Protein AF-A0A9E2L3A0-F1 (afdb_monomer_lite)

Sequence (114 aa):
MAVPKEYRFSAKELSDLSKLPELGVTSLRVDDDAITGSKNSFLFFLKQAVEKAPEVFYTFYVDYGVFDKEICAFLTELSVSLQIVLTEKSLADSKNFQRKIELLNRNGVVFGFD

Secondary structure (DSSP, 8-state):
-PPP------TTGGG-TTHHHHTT--EEEE--HHHHSSHHHHHHHHHHHHHH-TTSEEEEEE-GGG--HHHHHHHHHS-EEEEE---HHHHHTHHHHHHHHHHHHHTT--EEE-

Radius of gyration: 14.41 Å; chains: 1; bounding box: 40×33×29 Å

Structure (mmCIF, N/CA/C/O backbone):
data_AF-A0A9E2L3A0-F1
#
_entry.id   AF-A0A9E2L3A0-F1
#
loop_
_atom_site.group_PDB
_atom_site.id
_atom_site.type_symbol
_atom_site.label_atom_id
_atom_site.label_alt_id
_atom_site.label_comp_id
_atom_site.label_asym_id
_atom_site.label_entity_id
_atom_site.label_seq_id
_atom_site.pdbx_PDB_ins_code
_atom_site.Cartn_x
_atom_site.Cartn_y
_atom_site.Cartn_z
_atom_site.occupancy
_atom_site.B_iso_or_equiv
_atom_site.auth_seq_id
_atom_site.auth_comp_id
_atom_site.auth_asym_id
_atom_site.auth_atom_id
_atom_site.pdbx_PDB_model_num
ATOM 1 N N . MET A 1 1 ? -20.092 -23.237 9.226 1.00 41.00 1 MET A N 1
ATOM 2 C CA . MET A 1 1 ? -19.036 -22.355 8.686 1.00 41.00 1 MET A CA 1
ATOM 3 C C . MET A 1 1 ? -19.733 -21.238 7.933 1.00 41.00 1 MET A C 1
ATOM 5 O O . MET A 1 1 ? -20.454 -21.540 6.992 1.00 41.00 1 MET A O 1
ATOM 9 N N . ALA A 1 2 ? -19.644 -19.994 8.407 1.00 46.84 2 ALA A N 1
ATOM 10 C CA . ALA A 1 2 ? -20.192 -18.858 7.670 1.00 46.84 2 ALA A CA 1
ATOM 11 C C . ALA A 1 2 ? -19.300 -18.605 6.450 1.00 46.84 2 ALA A C 1
ATOM 13 O O . ALA A 1 2 ? -18.080 -18.538 6.592 1.00 46.84 2 ALA A O 1
ATOM 14 N N . VAL A 1 3 ? -19.895 -18.524 5.262 1.00 51.03 3 VAL A N 1
ATOM 15 C CA . VAL A 1 3 ? -19.175 -18.125 4.048 1.00 51.03 3 VAL A CA 1
ATOM 16 C C . VAL A 1 3 ? -18.771 -16.657 4.232 1.00 51.03 3 VAL A C 1
ATOM 18 O O . VAL A 1 3 ? -19.652 -15.850 4.551 1.00 51.03 3 VAL A O 1
ATOM 21 N N . PRO A 1 4 ? -17.481 -16.294 4.096 1.00 58.22 4 PRO A N 1
ATOM 22 C CA . PRO A 1 4 ? -17.078 -14.899 4.165 1.00 58.22 4 PRO A CA 1
ATOM 23 C C . PRO A 1 4 ? -17.821 -14.124 3.079 1.00 58.22 4 PRO A C 1
ATOM 25 O O . PRO A 1 4 ? -17.841 -14.530 1.917 1.00 58.22 4 PRO A O 1
ATOM 28 N N . LYS A 1 5 ? -18.494 -13.041 3.471 1.00 65.94 5 LYS A N 1
ATOM 29 C CA . LYS A 1 5 ? -19.173 -12.168 2.515 1.00 65.94 5 LYS A CA 1
ATOM 30 C C . LYS A 1 5 ? -18.106 -11.430 1.713 1.00 65.94 5 LYS A C 1
ATOM 32 O O . LYS A 1 5 ? -17.379 -10.611 2.267 1.00 65.94 5 LYS A O 1
ATOM 37 N N . GLU A 1 6 ? -18.012 -11.742 0.427 1.00 66.50 6 GLU A N 1
ATOM 38 C CA . GLU A 1 6 ? -17.193 -10.991 -0.519 1.00 66.50 6 GLU A CA 1
ATOM 39 C C . GLU A 1 6 ? -17.985 -9.760 -0.964 1.00 66.50 6 GLU A C 1
ATOM 41 O O . GLU A 1 6 ? -19.092 -9.876 -1.495 1.00 66.50 6 GLU A O 1
ATOM 46 N N . TYR A 1 7 ? -17.425 -8.579 -0.723 1.00 65.44 7 TYR A N 1
ATOM 47 C CA . TYR A 1 7 ? -17.961 -7.319 -1.216 1.00 65.44 7 TYR A CA 1
ATOM 48 C C . TYR A 1 7 ? -17.041 -6.805 -2.316 1.00 65.44 7 TYR A C 1
ATOM 50 O O . TYR A 1 7 ? -15.819 -6.836 -2.175 1.00 65.44 7 TYR A O 1
ATOM 58 N N . ARG A 1 8 ? -17.630 -6.328 -3.412 1.00 70.25 8 ARG A N 1
ATOM 59 C CA . ARG A 1 8 ? -16.903 -5.649 -4.484 1.00 70.25 8 ARG A CA 1
ATOM 60 C C . ARG A 1 8 ? -17.336 -4.201 -4.488 1.00 70.25 8 ARG A C 1
ATOM 62 O O . ARG A 1 8 ? -18.524 -3.924 -4.615 1.00 70.25 8 ARG A O 1
ATOM 69 N N . PHE A 1 9 ? -16.366 -3.316 -4.336 1.00 72.69 9 PHE A N 1
ATOM 70 C CA . PHE A 1 9 ? -16.575 -1.880 -4.346 1.00 72.69 9 PHE A CA 1
ATOM 71 C C . PHE A 1 9 ? -15.885 -1.306 -5.576 1.00 72.69 9 PHE A C 1
ATOM 73 O O . PHE A 1 9 ? -14.757 -1.676 -5.892 1.00 72.69 9 PHE A O 1
ATOM 80 N N . SER A 1 10 ? -16.551 -0.389 -6.261 1.00 71.06 10 SER A N 1
ATOM 81 C CA . SER A 1 10 ? -15.897 0.492 -7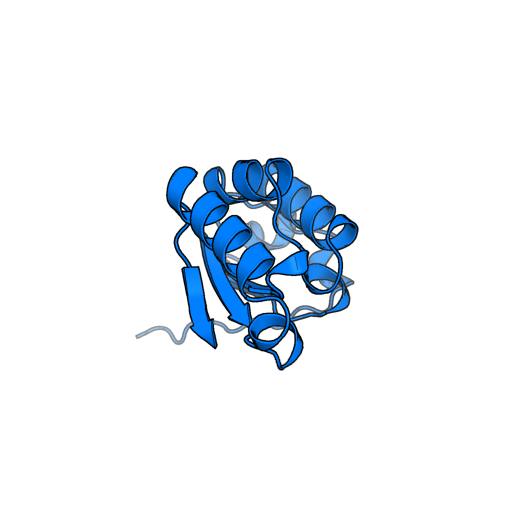.224 1.00 71.06 10 SER A CA 1
ATOM 82 C C . SER A 1 10 ? -15.072 1.564 -6.500 1.00 71.06 10 SER A C 1
ATOM 84 O O . SER A 1 10 ? -15.368 1.912 -5.354 1.00 71.06 10 SER A O 1
ATOM 86 N N . ALA A 1 11 ? -14.101 2.188 -7.178 1.00 66.44 11 ALA A N 1
ATOM 87 C CA . ALA A 1 11 ? -13.379 3.347 -6.634 1.00 66.44 11 ALA A CA 1
ATOM 88 C C . ALA A 1 11 ? -14.305 4.474 -6.124 1.00 66.44 11 ALA A C 1
ATOM 90 O O . ALA A 1 11 ? -13.968 5.176 -5.172 1.00 66.44 11 ALA A O 1
ATOM 91 N N . LYS A 1 12 ? -15.498 4.636 -6.721 1.00 69.00 12 LYS A N 1
ATOM 92 C CA . LYS A 1 12 ? -16.525 5.583 -6.252 1.00 69.00 12 LYS A CA 1
ATOM 93 C C . LYS A 1 12 ? -17.168 5.170 -4.933 1.00 69.00 12 LYS A C 1
ATOM 95 O O . LYS A 1 12 ? -17.557 6.037 -4.169 1.00 69.00 12 LYS A O 1
ATOM 100 N N . GLU A 1 13 ? -17.315 3.880 -4.670 1.00 65.94 13 GLU A N 1
ATOM 101 C CA . GLU A 1 13 ? -17.883 3.386 -3.412 1.00 65.94 13 GLU A CA 1
ATOM 102 C C . GLU A 1 13 ? -16.845 3.398 -2.287 1.00 65.94 13 GLU A C 1
ATOM 104 O O . GLU A 1 13 ? -17.195 3.632 -1.133 1.00 65.94 13 GLU A O 1
ATOM 109 N N . LEU A 1 14 ? -15.561 3.272 -2.635 1.00 68.12 14 LEU A N 1
ATOM 110 C CA . LEU A 1 14 ? -14.429 3.457 -1.724 1.00 68.12 14 LEU A CA 1
ATOM 111 C C . LEU A 1 14 ? -14.113 4.929 -1.406 1.00 68.12 14 LEU A C 1
ATOM 113 O O . LEU A 1 14 ? -13.174 5.200 -0.660 1.00 68.12 14 LEU A O 1
ATOM 117 N N . SER A 1 15 ? -14.897 5.895 -1.907 1.00 67.12 15 SER A N 1
ATOM 118 C CA . SER A 1 15 ? -14.747 7.303 -1.509 1.00 67.12 15 SER A CA 1
ATOM 119 C C . SER A 1 15 ? -15.079 7.542 -0.032 1.00 67.12 15 SER A C 1
ATOM 121 O O . SER A 1 15 ? -14.674 8.555 0.535 1.00 67.12 15 SER A O 1
ATOM 123 N N . ASP A 1 16 ? -15.829 6.626 0.588 1.00 79.31 16 ASP A N 1
ATOM 124 C CA . ASP A 1 16 ? -16.180 6.682 2.002 1.00 79.31 16 ASP A CA 1
ATOM 125 C C . ASP A 1 16 ? -15.887 5.355 2.714 1.00 79.31 16 ASP A C 1
ATOM 127 O O . ASP A 1 16 ? -16.746 4.485 2.857 1.00 79.31 16 ASP A O 1
ATOM 131 N N . LEU A 1 17 ? -14.641 5.213 3.172 1.00 84.62 17 LEU A N 1
ATOM 132 C CA . LEU A 1 17 ? -14.149 4.008 3.847 1.00 84.62 17 LEU A CA 1
ATOM 133 C C . LEU A 1 17 ? -14.790 3.760 5.223 1.00 84.62 17 LEU A C 1
ATOM 135 O O . LEU A 1 17 ? -14.700 2.645 5.728 1.00 84.62 17 LEU A O 1
ATOM 139 N N . SER A 1 18 ? -15.487 4.748 5.799 1.00 83.31 18 SER A N 1
ATOM 140 C CA . SER A 1 18 ? -16.158 4.617 7.105 1.00 83.31 18 SER A CA 1
ATOM 141 C C . SER A 1 18 ? -17.261 3.553 7.114 1.00 83.31 18 SER A C 1
ATOM 143 O O . SER A 1 18 ? -17.589 2.991 8.155 1.00 83.31 18 SER A O 1
ATOM 145 N N . LYS A 1 19 ? -17.783 3.205 5.934 1.00 84.69 19 LYS A N 1
ATOM 146 C CA . LYS A 1 19 ? -18.791 2.155 5.768 1.00 84.69 19 LYS A CA 1
ATOM 147 C C . LYS A 1 19 ? -18.224 0.745 5.888 1.00 84.69 19 LYS A C 1
ATOM 149 O 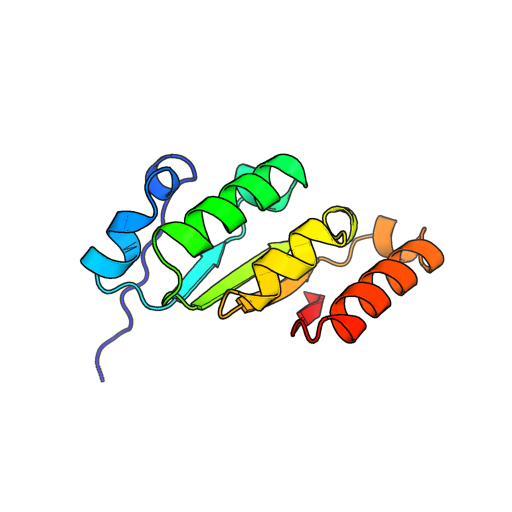O . LYS A 1 19 ? -18.992 -0.189 6.103 1.00 84.69 19 LYS A O 1
ATOM 154 N N . LEU A 1 20 ? -16.911 0.551 5.724 1.00 86.19 20 LEU A N 1
ATOM 155 C CA . LEU A 1 20 ? -16.311 -0.786 5.781 1.00 86.19 20 LEU A CA 1
ATOM 156 C C . LEU A 1 20 ? -16.500 -1.413 7.177 1.00 86.19 20 LEU A C 1
ATOM 158 O O . LEU A 1 20 ? -17.079 -2.503 7.241 1.00 86.19 20 LEU A O 1
ATOM 162 N N . PRO A 1 21 ? -16.152 -0.725 8.285 1.00 82.94 21 PRO A N 1
ATOM 163 C CA . PRO A 1 21 ? -16.474 -1.202 9.628 1.00 82.94 21 PRO A CA 1
ATOM 164 C C . PRO A 1 21 ? -17.972 -1.399 9.880 1.00 82.94 21 PRO A C 1
ATOM 166 O O . PRO A 1 21 ? -18.368 -2.420 10.441 1.00 82.94 21 PRO A O 1
ATOM 169 N N . GLU A 1 22 ? -18.823 -0.467 9.430 1.00 84.94 22 GLU A N 1
ATOM 170 C CA . GLU A 1 22 ? -20.284 -0.547 9.619 1.00 84.94 22 GLU A CA 1
ATOM 171 C C . GLU A 1 22 ? -20.893 -1.798 8.970 1.00 84.94 22 GLU A C 1
ATOM 173 O O . GLU A 1 22 ? -21.817 -2.410 9.507 1.00 84.94 22 GLU A O 1
ATOM 178 N N . LEU A 1 23 ? -20.351 -2.208 7.821 1.00 84.19 23 LEU A N 1
ATOM 179 C CA . LEU A 1 23 ? -20.754 -3.413 7.097 1.00 84.19 23 LEU A CA 1
ATOM 180 C C . LEU A 1 23 ? -20.119 -4.699 7.658 1.00 84.19 23 LEU A C 1
ATOM 182 O O . LEU A 1 23 ? -20.396 -5.794 7.152 1.00 84.19 23 LEU A O 1
ATOM 186 N N . GLY A 1 24 ? -19.275 -4.579 8.689 1.00 84.88 24 GLY A N 1
ATOM 187 C CA . GLY A 1 24 ? -18.512 -5.677 9.275 1.00 84.88 24 GLY A CA 1
ATOM 188 C C . GLY A 1 24 ? -17.437 -6.226 8.336 1.00 84.88 24 GLY A C 1
ATOM 189 O O . GLY A 1 24 ? -17.099 -7.408 8.420 1.00 84.88 24 GLY A O 1
ATOM 190 N N . VAL A 1 25 ? -16.938 -5.409 7.404 1.00 87.69 25 VAL A N 1
ATOM 191 C CA . VAL A 1 25 ? -15.839 -5.788 6.513 1.00 87.69 25 VAL A CA 1
ATOM 192 C C . VAL A 1 25 ?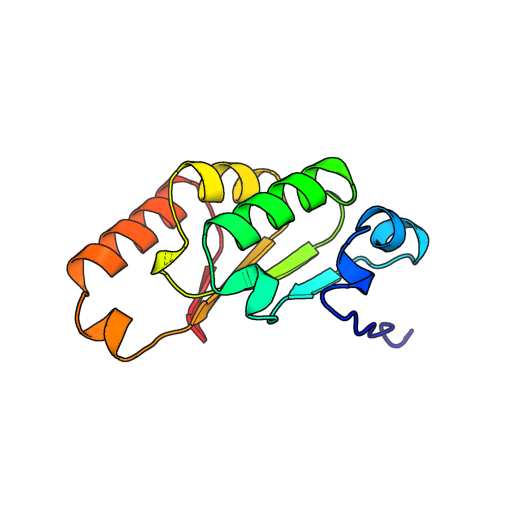 -14.552 -5.795 7.325 1.00 87.69 25 VAL A C 1
ATOM 194 O O . VAL A 1 25 ? -14.128 -4.767 7.836 1.00 87.69 25 VAL A O 1
ATOM 197 N N . THR A 1 26 ? -13.917 -6.958 7.430 1.00 88.06 26 THR A N 1
ATOM 198 C CA . THR A 1 26 ? -12.657 -7.126 8.171 1.00 88.06 26 THR A CA 1
ATOM 199 C C . THR A 1 26 ? -11.440 -7.228 7.260 1.00 88.06 26 THR A C 1
ATOM 201 O O . THR A 1 26 ? -10.312 -7.107 7.730 1.00 88.06 26 THR A O 1
ATOM 204 N N . SER A 1 27 ? -11.642 -7.458 5.960 1.00 89.62 27 SER A N 1
ATOM 205 C CA . SER A 1 27 ? -10.570 -7.498 4.972 1.00 89.62 27 SER A CA 1
ATOM 206 C C . SER A 1 27 ? -11.013 -6.900 3.643 1.00 89.62 27 SER A C 1
ATOM 208 O O . SER A 1 27 ? -12.133 -7.144 3.193 1.00 89.62 27 SER A O 1
ATOM 210 N N . LEU A 1 28 ? -10.117 -6.137 3.019 1.00 90.12 28 LEU A N 1
ATOM 211 C CA . LEU A 1 28 ? -10.326 -5.511 1.722 1.00 90.12 28 LEU A CA 1
ATOM 212 C C . LEU A 1 28 ? -9.144 -5.805 0.796 1.00 90.12 28 LEU A C 1
ATOM 214 O O . LEU A 1 28 ? -8.000 -5.477 1.107 1.00 90.12 28 LEU A O 1
ATOM 218 N N . ARG A 1 29 ? -9.431 -6.379 -0.372 1.00 90.50 29 ARG A N 1
ATOM 219 C CA . ARG A 1 29 ? -8.480 -6.470 -1.481 1.00 90.50 29 ARG A CA 1
ATOM 220 C C . ARG A 1 29 ? -8.641 -5.245 -2.376 1.00 90.50 29 ARG A C 1
ATOM 222 O O . ARG A 1 29 ? -9.760 -4.918 -2.756 1.00 90.50 29 ARG A O 1
ATOM 229 N N . VAL A 1 30 ? -7.530 -4.600 -2.713 1.00 89.06 30 VAL A N 1
ATOM 230 C CA . VAL A 1 30 ? -7.493 -3.407 -3.560 1.00 89.06 30 VAL A CA 1
ATOM 231 C C . VAL A 1 30 ? -6.523 -3.647 -4.713 1.00 89.06 30 VAL A C 1
ATOM 233 O O . VAL A 1 30 ? -5.307 -3.702 -4.522 1.00 89.06 30 VAL A O 1
ATOM 236 N N . ASP A 1 31 ? -7.086 -3.803 -5.904 1.00 85.75 31 ASP A N 1
ATOM 237 C CA . ASP A 1 31 ? -6.394 -4.007 -7.180 1.00 85.75 31 ASP A CA 1
ATOM 238 C C . ASP A 1 31 ? -6.806 -2.977 -8.249 1.00 85.75 31 ASP A C 1
ATOM 240 O O . ASP A 1 31 ? -6.421 -3.091 -9.410 1.00 85.75 31 ASP A O 1
ATOM 244 N N . ASP A 1 32 ? -7.570 -1.954 -7.858 1.00 85.38 32 ASP A N 1
ATOM 245 C CA . ASP A 1 32 ? -7.997 -0.879 -8.749 1.00 85.38 32 ASP A CA 1
ATOM 246 C C . ASP A 1 32 ? -6.839 0.093 -9.021 1.00 85.38 32 ASP A C 1
ATOM 248 O O . ASP A 1 32 ? -6.362 0.796 -8.123 1.00 85.38 32 ASP A O 1
ATOM 252 N N . ASP A 1 33 ? -6.428 0.171 -10.286 1.00 85.50 33 ASP A N 1
ATOM 253 C CA . ASP A 1 33 ? -5.326 1.011 -10.760 1.00 85.50 33 ASP A CA 1
ATOM 254 C C . ASP A 1 33 ? -5.577 2.514 -10.521 1.00 85.50 33 ASP A C 1
ATOM 256 O O . ASP A 1 33 ? -4.638 3.296 -10.360 1.00 85.50 33 ASP A O 1
ATOM 260 N N . ALA A 1 34 ? -6.841 2.942 -10.390 1.00 86.75 34 ALA A N 1
ATOM 261 C CA . ALA A 1 34 ? -7.166 4.315 -10.000 1.00 86.75 34 ALA A CA 1
ATOM 262 C C . ALA A 1 34 ? -6.671 4.656 -8.581 1.00 86.75 34 ALA A C 1
ATOM 264 O O . ALA A 1 34 ? -6.413 5.828 -8.276 1.00 86.75 34 ALA A O 1
ATOM 265 N N . ILE A 1 35 ? -6.530 3.639 -7.725 1.00 87.69 35 ILE A N 1
ATOM 266 C CA . ILE A 1 35 ? -6.040 3.742 -6.350 1.00 87.69 35 ILE A CA 1
ATOM 267 C C . ILE A 1 35 ? -4.548 3.406 -6.294 1.00 87.69 35 ILE A C 1
ATOM 269 O O . ILE A 1 35 ? -3.778 4.184 -5.732 1.00 87.69 35 ILE A O 1
ATOM 273 N N . THR A 1 36 ? -4.128 2.279 -6.871 1.00 89.88 36 THR A N 1
ATOM 274 C CA . THR A 1 36 ? -2.775 1.723 -6.696 1.00 89.88 36 THR A CA 1
ATOM 275 C C . THR A 1 36 ? -1.781 2.117 -7.789 1.00 89.88 36 THR A C 1
ATOM 277 O O . THR A 1 36 ? -0.575 2.029 -7.561 1.00 89.88 36 THR A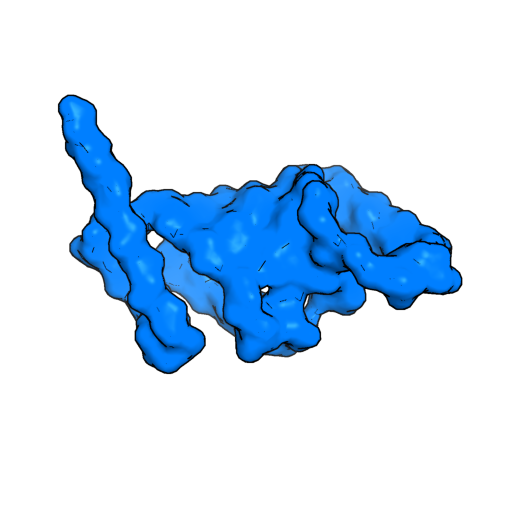 O 1
ATOM 280 N N . GLY A 1 37 ? -2.247 2.610 -8.939 1.00 85.69 37 GLY A N 1
ATOM 281 C CA . GLY A 1 37 ? -1.406 2.928 -10.100 1.00 85.69 37 GLY A CA 1
ATOM 282 C C . GLY A 1 37 ? -0.632 4.245 -9.988 1.00 85.69 37 GLY A C 1
ATOM 283 O O . GLY A 1 37 ? 0.321 4.485 -10.732 1.00 85.69 37 GLY A O 1
ATOM 284 N N . SER A 1 38 ? -0.994 5.121 -9.041 1.00 90.50 38 SER A N 1
ATOM 285 C CA . SER A 1 38 ? -0.284 6.381 -8.805 1.00 90.50 38 SER A CA 1
ATOM 286 C C . SER A 1 38 ? 0.049 6.582 -7.333 1.00 90.50 38 SER A C 1
ATOM 288 O O . SER A 1 38 ? -0.774 6.348 -6.449 1.00 90.50 38 SER A O 1
ATOM 290 N N . LYS A 1 39 ? 1.248 7.112 -7.061 1.00 91.94 39 LYS A N 1
ATOM 291 C CA . LYS A 1 39 ? 1.684 7.439 -5.697 1.00 91.94 39 LYS A CA 1
ATOM 292 C C . LYS A 1 39 ? 0.691 8.366 -4.983 1.00 91.94 39 LYS A C 1
ATOM 294 O O . LYS A 1 39 ? 0.404 8.160 -3.810 1.00 91.94 39 LYS A O 1
ATOM 299 N N . ASN A 1 40 ? 0.190 9.396 -5.667 1.00 92.75 40 ASN A N 1
ATOM 300 C CA . ASN A 1 40 ? -0.681 10.396 -5.043 1.00 92.75 40 ASN A CA 1
ATOM 301 C C . ASN A 1 40 ? -2.053 9.809 -4.696 1.00 92.75 40 ASN A C 1
ATOM 303 O O . ASN A 1 40 ? -2.551 10.055 -3.599 1.00 92.75 40 ASN A O 1
ATOM 307 N N . SER A 1 41 ? -2.633 9.016 -5.604 1.00 91.31 41 SER A N 1
ATOM 308 C CA . SER A 1 41 ? -3.890 8.302 -5.355 1.00 91.31 41 SER A CA 1
ATOM 309 C C . SER A 1 41 ? -3.739 7.335 -4.189 1.00 91.31 41 SER A C 1
ATOM 311 O O . SER A 1 41 ? -4.554 7.342 -3.268 1.00 91.31 41 SER A O 1
ATOM 313 N N . PHE A 1 42 ? -2.653 6.560 -4.194 1.00 93.94 42 PHE A N 1
ATOM 314 C CA . PHE A 1 42 ? -2.410 5.559 -3.172 1.00 93.94 42 PHE A CA 1
ATOM 315 C C . PHE A 1 42 ? -2.196 6.204 -1.802 1.00 93.94 42 PHE A C 1
ATOM 317 O O . PHE A 1 42 ? -2.810 5.799 -0.820 1.00 93.94 42 PHE A O 1
ATOM 324 N N . LEU A 1 43 ? -1.411 7.282 -1.740 1.00 94.19 43 LEU A N 1
ATOM 325 C CA . LEU A 1 43 ? -1.207 8.057 -0.519 1.00 94.19 43 LEU A CA 1
ATOM 326 C C . LEU A 1 43 ? -2.517 8.631 0.031 1.00 94.19 43 LEU A C 1
ATOM 328 O O . LEU A 1 43 ? -2.753 8.580 1.236 1.00 94.19 43 LEU A O 1
ATOM 332 N N . PHE A 1 44 ? -3.360 9.196 -0.839 1.00 92.62 44 PHE A N 1
ATOM 333 C CA . PHE A 1 44 ? -4.664 9.720 -0.438 1.00 92.62 44 PHE A CA 1
ATOM 334 C C . PHE A 1 44 ? -5.545 8.614 0.152 1.00 92.62 44 PHE A C 1
ATOM 336 O O . PHE A 1 44 ? -6.134 8.803 1.216 1.00 92.62 44 PHE A O 1
ATOM 343 N N . PHE A 1 45 ? -5.576 7.447 -0.494 1.00 93.19 45 PHE A N 1
ATOM 344 C CA . PHE A 1 45 ? -6.309 6.288 0.001 1.00 93.19 45 PHE A CA 1
ATOM 345 C C . PHE A 1 45 ? -5.792 5.820 1.364 1.00 93.19 45 PHE A C 1
ATOM 347 O O . PHE A 1 45 ? -6.585 5.650 2.284 1.00 93.19 45 PHE A O 1
ATOM 354 N N . LEU A 1 46 ? -4.474 5.669 1.528 1.00 94.31 46 LEU A N 1
ATOM 355 C CA . LEU A 1 46 ? -3.869 5.235 2.790 1.00 94.31 46 LEU A CA 1
ATOM 356 C C . LEU A 1 46 ? -4.203 6.186 3.946 1.00 94.31 46 LEU A C 1
ATOM 358 O O . LEU A 1 46 ? -4.563 5.726 5.026 1.00 94.31 46 LEU A O 1
ATOM 362 N N . LYS A 1 47 ? -4.167 7.505 3.711 1.00 94.00 47 LYS A N 1
ATOM 363 C CA . LYS A 1 47 ? -4.572 8.509 4.711 1.00 94.00 47 LYS A CA 1
ATOM 364 C C . LYS A 1 47 ? -6.022 8.314 5.149 1.00 94.00 47 LYS A C 1
ATOM 366 O O . LYS A 1 47 ? -6.315 8.346 6.338 1.00 94.00 47 LYS A O 1
ATOM 371 N N . GLN A 1 48 ? -6.921 8.084 4.194 1.00 92.69 48 GLN A N 1
ATOM 372 C CA . GLN A 1 48 ? -8.327 7.821 4.495 1.00 92.69 48 GLN A CA 1
ATOM 373 C C . GLN A 1 48 ? -8.529 6.480 5.211 1.00 92.69 48 GLN A C 1
ATOM 375 O O . GLN A 1 48 ? -9.368 6.400 6.102 1.00 92.69 48 GLN A O 1
ATOM 380 N N . ALA A 1 49 ? -7.767 5.445 4.854 1.00 93.19 49 ALA A N 1
ATOM 381 C CA . ALA A 1 49 ? -7.851 4.132 5.485 1.00 93.19 49 ALA A CA 1
ATOM 382 C C . ALA A 1 49 ? -7.424 4.188 6.957 1.00 93.19 49 ALA A C 1
ATOM 384 O O . ALA A 1 49 ? -8.147 3.683 7.810 1.00 93.19 49 ALA A O 1
ATOM 385 N N . VAL A 1 50 ? -6.315 4.869 7.264 1.00 93.88 50 VAL A N 1
ATOM 386 C CA . VAL A 1 50 ? -5.855 5.092 8.647 1.00 93.88 50 VAL A CA 1
ATOM 387 C C . VAL A 1 50 ? -6.891 5.855 9.468 1.00 93.88 50 VAL A C 1
ATOM 389 O O . VAL A 1 50 ? -7.150 5.507 10.614 1.00 93.88 50 VAL A O 1
ATOM 392 N N . GLU A 1 51 ? -7.499 6.887 8.886 1.00 93.06 51 GLU A N 1
ATOM 393 C CA . GLU A 1 51 ? -8.448 7.743 9.597 1.00 93.06 51 GLU A CA 1
ATOM 394 C C . GLU A 1 51 ? -9.802 7.060 9.842 1.00 93.06 51 GLU A C 1
ATOM 396 O O . GLU A 1 51 ? -10.398 7.232 10.904 1.00 93.06 51 GLU A O 1
ATOM 401 N N . LYS A 1 52 ? -10.313 6.319 8.853 1.00 92.06 52 LYS A N 1
ATOM 402 C CA . LYS A 1 52 ? -11.724 5.895 8.821 1.00 92.06 52 LYS A CA 1
ATOM 403 C C . LYS A 1 52 ? -11.953 4.405 9.023 1.00 92.06 52 LYS A C 1
ATOM 405 O O . LYS A 1 52 ? -13.067 4.029 9.370 1.00 92.06 52 LYS A O 1
ATOM 410 N N . ALA A 1 53 ? -10.958 3.573 8.734 1.00 92.56 53 ALA A N 1
ATOM 411 C CA . ALA A 1 53 ? -11.080 2.121 8.806 1.00 92.56 53 ALA A CA 1
ATOM 412 C C . ALA A 1 53 ? -9.725 1.440 9.117 1.00 92.56 53 ALA A C 1
ATOM 414 O O . ALA A 1 53 ? -9.289 0.574 8.342 1.00 92.56 53 ALA A O 1
ATOM 415 N N . PRO A 1 54 ? -9.025 1.836 10.202 1.00 92.88 54 PRO A N 1
ATOM 416 C CA . PRO A 1 54 ? -7.718 1.282 10.569 1.00 92.88 54 PRO A CA 1
ATOM 417 C C . PRO A 1 54 ? -7.761 -0.199 10.982 1.00 92.88 54 PRO A C 1
ATOM 419 O O . PRO A 1 54 ? -6.747 -0.892 10.920 1.00 92.88 54 PRO A O 1
ATOM 422 N N . GLU A 1 55 ? -8.920 -0.700 11.404 1.00 90.88 55 GLU A N 1
ATOM 423 C CA . GLU A 1 55 ? -9.140 -2.082 11.834 1.00 90.88 55 GLU A CA 1
ATOM 424 C C . GLU A 1 55 ? -9.263 -3.085 10.677 1.00 90.88 55 GLU A C 1
ATOM 426 O O . GLU A 1 55 ? -9.251 -4.297 10.902 1.00 90.88 55 GLU A O 1
ATOM 431 N N . VAL A 1 56 ? -9.400 -2.600 9.441 1.00 91.88 56 VAL A N 1
ATOM 432 C CA . VAL A 1 56 ? -9.542 -3.445 8.253 1.00 91.88 56 VAL A CA 1
ATOM 433 C C . VAL A 1 56 ? -8.174 -3.967 7.819 1.00 91.88 56 VAL A C 1
ATOM 435 O O . VAL A 1 56 ? -7.196 -3.225 7.746 1.00 91.88 56 VAL A O 1
ATOM 438 N N . PHE A 1 57 ? -8.107 -5.254 7.478 1.00 91.75 57 PHE A N 1
ATOM 439 C CA . PHE A 1 57 ? -6.919 -5.842 6.871 1.00 91.75 57 PHE A CA 1
ATOM 440 C C . PHE A 1 57 ? -6.891 -5.599 5.358 1.00 91.75 57 PHE A C 1
ATOM 442 O O . PHE A 1 57 ? -7.703 -6.164 4.616 1.00 91.75 57 PHE A O 1
ATOM 449 N N . TYR A 1 58 ? -5.939 -4.803 4.880 1.00 93.06 58 TYR A N 1
ATOM 450 C CA . TYR A 1 58 ? -5.848 -4.447 3.464 1.00 93.06 58 TYR A CA 1
ATOM 451 C C . TYR A 1 58 ? -4.840 -5.318 2.717 1.00 93.06 58 TYR A C 1
ATOM 453 O O . TYR A 1 58 ? -3.703 -5.483 3.147 1.00 93.06 58 TYR A O 1
ATOM 461 N N . THR A 1 59 ? -5.231 -5.832 1.554 1.00 92.94 59 THR A N 1
ATOM 462 C CA . THR A 1 59 ? -4.312 -6.456 0.594 1.00 92.94 59 THR A CA 1
ATOM 463 C C . THR A 1 59 ? -4.211 -5.581 -0.647 1.00 92.94 59 THR A C 1
ATOM 465 O O . THR A 1 59 ? -5.190 -5.466 -1.384 1.00 92.94 59 THR A O 1
ATOM 468 N N . PHE A 1 60 ? -3.053 -4.964 -0.881 1.00 93.81 60 PHE A N 1
ATOM 469 C CA . PHE A 1 60 ? -2.839 -4.057 -2.015 1.00 93.81 60 PHE A CA 1
ATOM 470 C C . PHE A 1 60 ? -2.006 -4.713 -3.110 1.00 93.81 60 PHE A C 1
ATOM 472 O O . PHE A 1 60 ? -0.966 -5.296 -2.814 1.00 93.81 60 PHE A O 1
ATOM 479 N N . TYR A 1 61 ? -2.419 -4.533 -4.362 1.00 92.38 61 TYR A N 1
ATOM 480 C CA . TYR A 1 61 ? -1.656 -4.918 -5.549 1.00 92.38 61 TYR A CA 1
ATOM 481 C C . TYR A 1 61 ? -1.086 -3.654 -6.194 1.00 92.38 61 TYR A C 1
ATOM 483 O O . TYR A 1 61 ? -1.838 -2.811 -6.683 1.00 92.38 61 TYR A O 1
ATOM 491 N N . VAL A 1 62 ? 0.234 -3.477 -6.124 1.00 91.88 62 VAL A N 1
ATOM 492 C CA . VAL A 1 62 ? 0.908 -2.199 -6.420 1.00 91.88 62 VAL A CA 1
ATOM 493 C C . VAL A 1 62 ? 2.216 -2.406 -7.187 1.00 91.88 62 VAL A C 1
ATOM 495 O O . VAL A 1 62 ? 2.927 -3.387 -6.978 1.00 91.88 62 VAL A O 1
ATOM 498 N N . ASP A 1 63 ? 2.581 -1.443 -8.036 1.00 90.06 63 ASP A N 1
ATOM 499 C CA . ASP A 1 63 ? 3.917 -1.376 -8.645 1.00 90.06 63 ASP A CA 1
ATOM 500 C C . ASP A 1 63 ? 4.953 -0.818 -7.654 1.00 90.06 63 ASP A C 1
ATOM 502 O O . ASP A 1 63 ? 4.667 0.078 -6.860 1.00 90.06 63 ASP A O 1
ATOM 506 N N . TYR A 1 64 ? 6.205 -1.278 -7.738 1.00 89.06 64 TYR A N 1
ATOM 507 C CA . TYR A 1 64 ? 7.280 -0.828 -6.841 1.00 89.06 64 TYR A CA 1
ATOM 508 C C . TYR A 1 64 ? 7.564 0.686 -6.904 1.00 89.06 64 TYR A C 1
ATOM 510 O O . TYR A 1 64 ? 8.141 1.261 -5.972 1.00 89.06 64 TYR A O 1
ATOM 518 N N . GLY A 1 65 ? 7.188 1.344 -8.003 1.00 89.88 65 GLY A N 1
ATOM 519 C CA . GLY A 1 65 ? 7.396 2.763 -8.239 1.00 89.88 65 GLY A CA 1
ATOM 520 C C . GLY A 1 65 ? 6.618 3.674 -7.293 1.00 89.88 65 GLY A C 1
ATOM 521 O O . GLY A 1 65 ? 7.049 4.811 -7.080 1.00 89.88 65 GLY A O 1
ATOM 522 N N . VAL A 1 66 ? 5.526 3.197 -6.684 1.00 91.50 66 VAL A N 1
ATOM 523 C CA . VAL A 1 66 ? 4.705 4.026 -5.785 1.00 91.50 66 VAL A CA 1
ATOM 524 C C . VAL A 1 66 ? 5.333 4.212 -4.406 1.00 91.50 66 VAL A C 1
ATOM 526 O O . VAL A 1 66 ? 4.999 5.167 -3.710 1.00 91.50 66 VAL A O 1
ATOM 529 N N . PHE A 1 67 ? 6.265 3.341 -4.009 1.00 92.56 67 PHE A N 1
ATOM 530 C CA . PHE A 1 67 ? 6.794 3.338 -2.650 1.00 92.56 67 PHE A CA 1
ATOM 531 C C . PHE A 1 67 ? 7.770 4.478 -2.390 1.00 92.56 67 PHE A C 1
ATOM 533 O O . PHE A 1 67 ? 8.748 4.685 -3.113 1.00 92.56 67 PHE A O 1
ATOM 540 N N . ASP A 1 68 ? 7.578 5.167 -1.277 1.00 92.38 68 ASP A N 1
ATOM 541 C CA . ASP A 1 68 ? 8.559 6.061 -0.683 1.00 92.38 68 ASP A CA 1
ATOM 542 C C . ASP A 1 68 ? 8.411 6.091 0.842 1.00 92.38 68 ASP A C 1
ATOM 544 O O . ASP A 1 68 ? 7.674 5.293 1.419 1.00 92.38 68 ASP A O 1
ATOM 548 N N . LYS A 1 69 ? 9.154 6.982 1.505 1.00 90.75 69 LYS A N 1
ATOM 549 C CA . LYS A 1 69 ? 9.155 7.067 2.969 1.00 90.75 69 LYS A CA 1
ATOM 550 C C . LYS A 1 69 ? 7.778 7.405 3.543 1.00 90.75 69 LYS A C 1
ATOM 552 O O . LYS A 1 69 ? 7.450 6.893 4.605 1.00 90.75 69 LYS A O 1
ATOM 557 N N . GLU A 1 70 ? 7.007 8.255 2.867 1.00 92.94 70 GLU A N 1
ATOM 558 C CA . GLU A 1 70 ? 5.691 8.678 3.349 1.00 92.94 70 GLU A CA 1
ATOM 559 C C . GLU A 1 70 ? 4.690 7.527 3.222 1.00 92.94 70 GLU A C 1
ATOM 561 O O . GLU A 1 70 ? 4.015 7.196 4.190 1.00 92.94 70 GLU A O 1
ATOM 566 N N . ILE A 1 71 ? 4.667 6.846 2.071 1.00 94.44 71 ILE A N 1
ATOM 567 C CA . ILE A 1 71 ? 3.831 5.656 1.861 1.00 94.44 71 ILE A CA 1
ATOM 568 C C . ILE A 1 71 ? 4.163 4.569 2.889 1.00 94.44 71 ILE A C 1
ATOM 570 O O . ILE A 1 71 ? 3.258 4.000 3.491 1.00 94.44 71 ILE A O 1
ATOM 574 N N . CYS A 1 72 ? 5.452 4.302 3.130 1.00 92.94 72 CYS A N 1
ATOM 575 C CA . CYS A 1 72 ? 5.866 3.296 4.110 1.00 92.94 72 CYS A CA 1
ATOM 576 C C . CYS A 1 72 ? 5.379 3.627 5.526 1.00 92.94 72 CYS A C 1
ATOM 578 O O . CYS A 1 72 ? 4.963 2.714 6.227 1.00 92.94 72 CYS A O 1
ATOM 580 N N . ALA A 1 73 ? 5.388 4.902 5.932 1.00 92.00 73 ALA A N 1
ATOM 581 C CA . ALA A 1 73 ? 4.891 5.303 7.247 1.00 92.00 73 ALA A CA 1
ATOM 582 C C . ALA A 1 73 ? 3.403 4.951 7.418 1.00 92.00 73 ALA A C 1
ATOM 584 O O . ALA A 1 73 ? 3.042 4.262 8.368 1.00 92.00 73 ALA A O 1
ATOM 585 N N . PHE A 1 74 ? 2.556 5.301 6.445 1.00 93.75 74 PHE A N 1
ATOM 586 C CA . PHE A 1 74 ? 1.130 4.960 6.513 1.00 93.75 74 PHE A CA 1
ATOM 587 C C . PHE A 1 74 ? 0.867 3.452 6.457 1.00 93.75 74 PHE A C 1
ATOM 589 O O . PHE A 1 74 ? -0.039 2.956 7.119 1.00 93.75 74 PHE A O 1
ATOM 596 N N . LEU A 1 75 ? 1.671 2.701 5.702 1.00 93.56 75 LEU A N 1
ATOM 597 C CA . LEU A 1 75 ? 1.556 1.243 5.656 1.00 93.56 75 LEU A CA 1
ATOM 598 C C . LEU A 1 75 ? 1.852 0.589 7.010 1.00 93.56 75 LEU A C 1
ATOM 600 O O . LEU A 1 75 ? 1.263 -0.441 7.309 1.00 93.56 75 LEU A O 1
ATOM 604 N N . THR A 1 76 ? 2.731 1.176 7.829 1.00 91.50 76 THR A N 1
ATOM 605 C CA . THR A 1 76 ? 3.029 0.654 9.176 1.00 91.50 76 THR A CA 1
ATOM 606 C C . THR A 1 76 ? 1.949 0.955 10.212 1.00 91.50 76 THR A C 1
ATOM 608 O O . THR A 1 76 ? 1.907 0.300 11.249 1.00 91.50 76 THR A O 1
ATOM 611 N N . GLU A 1 77 ? 1.068 1.918 9.936 1.00 92.31 77 GLU A N 1
ATOM 612 C CA . GLU A 1 77 ? -0.076 2.249 10.796 1.00 92.31 77 GLU A CA 1
ATOM 613 C C . GLU A 1 77 ? -1.288 1.339 10.538 1.00 92.31 77 GLU A C 1
ATOM 615 O O . GLU A 1 77 ? -2.218 1.300 11.341 1.00 92.31 77 GLU A O 1
ATOM 620 N N . LEU A 1 78 ? -1.274 0.587 9.435 1.00 92.31 78 LEU A N 1
ATOM 621 C CA . LEU A 1 78 ? -2.356 -0.291 9.007 1.00 92.31 78 LEU A CA 1
ATOM 622 C C . LEU A 1 78 ? -1.954 -1.765 9.089 1.00 92.31 78 LEU A C 1
ATOM 624 O O . LEU A 1 78 ? -0.795 -2.142 8.923 1.00 92.31 78 LEU A O 1
ATOM 628 N N . SER A 1 79 ? -2.951 -2.634 9.250 1.00 91.25 79 SER A N 1
ATOM 629 C CA . SER A 1 79 ? -2.756 -4.072 9.050 1.00 91.25 79 SER A CA 1
ATOM 630 C C . SER A 1 79 ? -2.799 -4.382 7.551 1.00 91.25 79 SER A C 1
ATOM 632 O O . SER A 1 79 ? -3.879 -4.468 6.968 1.00 91.25 79 SER A O 1
ATOM 634 N N . VAL A 1 80 ? -1.631 -4.517 6.911 1.00 93.00 80 VAL A N 1
ATOM 635 C CA . VAL A 1 80 ? -1.529 -4.657 5.446 1.00 93.00 80 VAL A CA 1
ATOM 636 C C . VAL A 1 80 ? -0.747 -5.889 4.991 1.00 93.00 80 VAL A C 1
ATOM 638 O O . VAL A 1 80 ? 0.210 -6.321 5.630 1.00 93.00 80 VAL A O 1
ATOM 641 N N . SER A 1 81 ? -1.120 -6.405 3.821 1.00 91.31 81 SER A N 1
ATOM 642 C CA . SER A 1 81 ? -0.298 -7.269 2.975 1.00 91.31 81 SER A CA 1
ATOM 643 C C . SER A 1 81 ? -0.107 -6.596 1.622 1.00 91.31 81 SER A C 1
ATOM 645 O O . SER A 1 81 ? -1.071 -6.221 0.956 1.00 91.31 81 SER A O 1
ATOM 647 N N . LEU A 1 82 ? 1.144 -6.417 1.209 1.00 93.56 82 LEU A N 1
ATOM 648 C CA . LEU A 1 82 ? 1.456 -5.882 -0.113 1.00 93.56 82 LEU A CA 1
ATOM 649 C C . LEU A 1 82 ? 1.784 -7.008 -1.085 1.00 93.56 82 LEU A C 1
ATOM 651 O O . LEU A 1 82 ? 2.603 -7.867 -0.774 1.00 93.56 82 LEU A O 1
ATOM 655 N N . GLN A 1 83 ? 1.205 -6.954 -2.276 1.00 93.94 83 GLN A N 1
ATOM 656 C CA . GLN A 1 83 ? 1.598 -7.749 -3.432 1.00 93.94 83 GLN A CA 1
ATOM 657 C C . GLN A 1 83 ? 2.232 -6.807 -4.452 1.00 93.94 83 GLN A C 1
ATOM 659 O O . GLN A 1 83 ? 1.572 -5.923 -5.004 1.00 93.94 83 GLN A O 1
ATOM 664 N N . ILE A 1 84 ? 3.545 -6.942 -4.635 1.00 92.38 84 ILE A N 1
ATOM 665 C CA . ILE A 1 84 ? 4.302 -6.124 -5.578 1.00 92.38 84 ILE A CA 1
ATOM 666 C C . ILE A 1 84 ? 4.228 -6.795 -6.941 1.00 92.38 84 ILE A C 1
ATOM 668 O O . ILE A 1 84 ? 4.786 -7.877 -7.123 1.00 92.38 84 ILE A O 1
ATOM 672 N N . VAL A 1 85 ? 3.578 -6.125 -7.889 1.00 89.31 85 VAL A N 1
ATOM 673 C CA . VAL A 1 85 ? 3.427 -6.627 -9.255 1.00 89.31 85 VAL A CA 1
ATOM 674 C C . VAL A 1 85 ? 4.772 -6.535 -9.968 1.00 89.31 85 VAL A C 1
ATOM 676 O O . VAL A 1 85 ? 5.341 -5.446 -10.114 1.00 89.31 85 VAL A O 1
ATOM 679 N N . LEU A 1 86 ? 5.302 -7.677 -10.405 1.00 87.12 86 LEU A N 1
ATOM 680 C CA . LEU A 1 86 ? 6.563 -7.719 -11.142 1.00 87.12 86 LEU A CA 1
ATOM 681 C C . LEU A 1 86 ? 6.323 -7.431 -12.625 1.00 87.12 86 LEU A C 1
ATOM 683 O O . LEU A 1 86 ? 5.643 -8.173 -13.327 1.00 87.12 86 LEU A O 1
ATOM 687 N N . THR A 1 87 ? 6.933 -6.359 -13.131 1.00 83.12 87 THR A N 1
ATOM 688 C CA . THR A 1 87 ? 6.846 -5.980 -14.548 1.00 83.12 87 THR A CA 1
ATOM 689 C C . THR A 1 87 ? 8.218 -6.032 -15.220 1.00 83.12 87 THR A C 1
ATOM 691 O O . THR A 1 87 ? 9.259 -6.042 -14.559 1.00 83.12 87 THR A O 1
ATOM 694 N N . GLU A 1 88 ? 8.256 -5.999 -16.557 1.00 83.38 88 GLU A N 1
ATOM 695 C CA . GLU A 1 88 ? 9.516 -5.876 -17.312 1.00 83.38 88 GLU A CA 1
ATOM 696 C C . GLU A 1 88 ? 10.335 -4.649 -16.872 1.00 83.38 88 GLU A C 1
ATOM 698 O O . GLU A 1 88 ? 11.567 -4.678 -16.848 1.00 83.38 88 GLU A O 1
ATOM 703 N N . LYS A 1 89 ? 9.654 -3.582 -16.438 1.00 76.31 89 LYS A N 1
ATOM 704 C CA . LYS A 1 89 ? 10.275 -2.372 -15.894 1.00 76.31 89 LYS A CA 1
ATOM 705 C C . LYS A 1 89 ? 10.995 -2.633 -14.568 1.00 76.31 89 LYS A C 1
ATOM 707 O O . LYS A 1 89 ? 12.092 -2.111 -14.370 1.00 76.31 89 LYS A O 1
ATOM 712 N N . SER A 1 90 ? 10.426 -3.464 -13.693 1.00 76.06 90 SER A N 1
ATOM 713 C CA . SER A 1 90 ? 11.063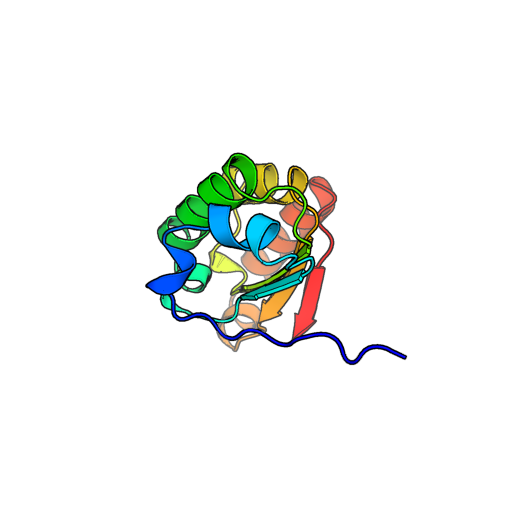 -3.888 -12.437 1.00 76.06 90 SER A CA 1
ATOM 714 C C . SER A 1 90 ? 12.376 -4.635 -12.696 1.00 76.06 90 SER A C 1
ATOM 716 O O . SER A 1 90 ? 13.345 -4.462 -11.956 1.00 76.06 90 SER A O 1
ATOM 718 N N . LEU A 1 91 ? 12.428 -5.425 -13.774 1.00 76.25 91 LEU A N 1
ATOM 719 C CA . LEU A 1 91 ? 13.627 -6.154 -14.200 1.00 76.25 91 LEU A CA 1
ATOM 720 C C . LEU A 1 91 ? 14.670 -5.228 -14.845 1.00 76.25 91 LEU A C 1
ATOM 722 O O . LEU A 1 91 ? 15.868 -5.387 -14.604 1.00 76.25 91 LEU A O 1
ATOM 726 N N . ALA A 1 92 ? 14.222 -4.242 -15.626 1.00 84.56 92 ALA A N 1
ATOM 727 C CA . ALA A 1 92 ? 15.096 -3.279 -16.294 1.00 84.56 92 ALA A CA 1
ATOM 728 C C . ALA A 1 92 ? 15.778 -2.297 -15.319 1.00 84.56 92 ALA A C 1
ATOM 730 O O . ALA A 1 92 ? 16.928 -1.919 -15.540 1.00 84.56 92 ALA A O 1
ATOM 731 N N . ASP A 1 93 ? 15.107 -1.904 -14.229 1.00 88.25 93 ASP A N 1
ATOM 732 C CA . ASP A 1 93 ? 15.630 -0.980 -13.207 1.00 88.25 93 ASP A CA 1
ATOM 733 C C . ASP A 1 93 ? 15.848 -1.678 -11.850 1.00 88.25 93 ASP A C 1
ATOM 735 O O . ASP A 1 93 ? 15.361 -1.262 -10.791 1.00 88.25 93 ASP A O 1
ATOM 739 N N . SER A 1 94 ? 16.624 -2.764 -11.884 1.00 86.81 94 SER A N 1
ATOM 740 C CA . SER A 1 94 ? 16.902 -3.617 -10.721 1.00 86.81 94 SER A CA 1
ATOM 741 C C . SER A 1 94 ? 17.500 -2.858 -9.530 1.00 86.81 94 SER A C 1
ATOM 743 O O . SER A 1 94 ? 17.198 -3.168 -8.378 1.00 86.81 94 SER A O 1
ATOM 745 N N . LYS A 1 95 ? 18.311 -1.821 -9.777 1.00 90.88 95 LYS A N 1
ATOM 746 C CA . LYS A 1 95 ? 18.941 -1.014 -8.721 1.00 90.88 95 LYS A CA 1
ATOM 747 C C . LYS A 1 95 ? 17.920 -0.184 -7.949 1.00 90.88 95 LYS A C 1
ATOM 749 O O . LYS A 1 95 ? 17.988 -0.109 -6.721 1.00 90.88 95 LYS A O 1
ATOM 754 N N . ASN A 1 96 ? 17.010 0.492 -8.646 1.00 89.69 96 ASN A N 1
ATOM 755 C CA . ASN A 1 96 ? 15.961 1.264 -7.990 1.00 89.69 96 ASN A CA 1
ATOM 756 C C . ASN A 1 96 ? 14.958 0.335 -7.307 1.00 89.69 96 ASN A C 1
ATOM 758 O O . ASN A 1 96 ? 14.602 0.579 -6.157 1.00 89.69 96 ASN A O 1
ATOM 762 N N . PHE A 1 97 ? 14.586 -0.765 -7.966 1.00 91.38 97 PHE A N 1
ATOM 763 C CA . PHE A 1 97 ? 13.747 -1.804 -7.380 1.00 91.38 97 PHE A CA 1
ATOM 764 C C . PHE A 1 97 ? 14.314 -2.300 -6.042 1.00 91.38 97 PHE A C 1
ATOM 766 O O . PHE A 1 97 ? 13.646 -2.186 -5.016 1.00 91.38 97 PHE A O 1
ATOM 773 N N . GLN A 1 98 ? 15.585 -2.715 -6.003 1.00 91.50 98 GLN A N 1
ATOM 774 C CA . GLN A 1 98 ? 16.258 -3.142 -4.768 1.00 91.50 98 GLN A CA 1
ATOM 775 C C . GLN A 1 98 ? 16.203 -2.083 -3.662 1.00 91.50 98 GLN A C 1
ATOM 777 O O . GLN A 1 98 ? 15.942 -2.416 -2.509 1.00 91.50 98 GLN A O 1
ATOM 782 N N . ARG A 1 99 ? 16.384 -0.799 -3.998 1.00 93.56 99 ARG A N 1
ATOM 783 C CA . ARG A 1 99 ? 16.277 0.298 -3.021 1.00 93.56 99 ARG A CA 1
ATOM 784 C C . ARG A 1 99 ? 14.870 0.433 -2.440 1.00 93.56 99 ARG A C 1
ATOM 786 O O . ARG A 1 99 ? 14.740 0.767 -1.265 1.00 93.56 99 ARG A O 1
ATOM 793 N N . LYS A 1 100 ? 13.821 0.204 -3.237 1.00 93.06 100 LYS A N 1
ATOM 794 C CA . LYS A 1 100 ? 12.429 0.218 -2.755 1.00 93.06 100 LYS A CA 1
ATOM 795 C C . LYS A 1 100 ? 12.141 -0.978 -1.851 1.00 93.06 100 LYS A C 1
ATOM 797 O O . LYS A 1 100 ? 11.572 -0.793 -0.782 1.00 93.06 100 LYS A O 1
ATOM 802 N N . ILE A 1 101 ? 12.605 -2.168 -2.225 1.00 93.06 101 ILE A N 1
ATOM 803 C CA . ILE A 1 101 ? 12.484 -3.374 -1.393 1.00 93.06 101 ILE A CA 1
ATOM 804 C C . ILE A 1 101 ? 13.221 -3.201 -0.060 1.00 93.06 101 ILE A C 1
ATOM 806 O O . ILE A 1 101 ? 12.685 -3.505 1.003 1.00 93.06 101 ILE A O 1
ATOM 810 N N . GLU A 1 102 ? 14.432 -2.647 -0.089 1.00 93.69 102 GLU A N 1
ATOM 811 C CA . GLU A 1 102 ? 15.185 -2.342 1.126 1.00 93.69 102 GLU A CA 1
ATOM 812 C C . GLU A 1 102 ? 14.453 -1.323 2.009 1.00 93.69 102 GLU A C 1
ATOM 814 O O . GLU A 1 102 ? 14.427 -1.472 3.230 1.00 93.69 102 GLU A O 1
ATOM 819 N N . LEU A 1 103 ? 13.822 -0.310 1.409 1.00 93.50 103 LEU A N 1
ATOM 820 C CA . LEU A 1 103 ? 13.004 0.651 2.141 1.00 93.50 103 LEU A CA 1
ATOM 821 C C . LEU A 1 103 ? 11.829 -0.033 2.855 1.00 93.50 103 LEU A C 1
ATOM 823 O O . LEU A 1 103 ? 11.627 0.232 4.037 1.00 93.50 103 LEU A O 1
ATOM 827 N N . LEU A 1 104 ? 11.093 -0.916 2.179 1.00 92.69 104 LEU A N 1
ATOM 828 C CA . LEU A 1 104 ? 9.981 -1.659 2.785 1.00 92.69 104 LEU A CA 1
ATOM 829 C C . LEU A 1 104 ? 10.461 -2.527 3.956 1.00 92.69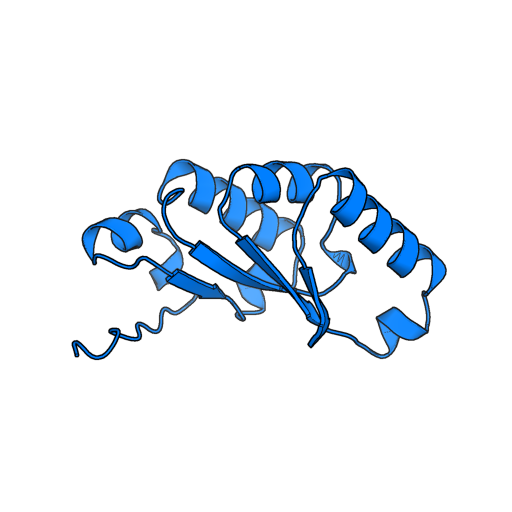 104 LEU A C 1
ATOM 831 O O . LEU A 1 104 ? 9.916 -2.434 5.055 1.00 92.69 104 LEU A O 1
ATOM 835 N N . ASN A 1 105 ? 11.551 -3.275 3.756 1.00 92.19 105 ASN A N 1
ATOM 836 C CA . ASN A 1 105 ? 12.161 -4.108 4.797 1.00 92.19 105 ASN A CA 1
ATOM 837 C C . ASN A 1 105 ? 12.592 -3.291 6.021 1.00 92.19 105 ASN A C 1
ATOM 839 O O . ASN A 1 105 ? 12.324 -3.678 7.155 1.00 92.19 105 ASN A O 1
ATOM 843 N N . ARG A 1 106 ? 13.240 -2.138 5.809 1.00 92.50 106 ARG A N 1
ATOM 844 C CA . ARG A 1 106 ? 13.692 -1.260 6.901 1.00 92.50 106 ARG A CA 1
ATOM 845 C C . ARG A 1 106 ? 12.540 -0.687 7.725 1.00 92.50 106 ARG A C 1
ATOM 847 O O . ARG A 1 106 ? 12.751 -0.382 8.892 1.00 92.50 106 ARG A O 1
ATOM 854 N N . ASN A 1 107 ? 11.358 -0.530 7.130 1.00 89.25 107 ASN A N 1
ATOM 855 C CA . ASN A 1 107 ? 10.154 -0.070 7.825 1.00 89.25 107 ASN A CA 1
ATOM 856 C C . ASN A 1 107 ? 9.305 -1.232 8.374 1.00 89.25 107 ASN A C 1
ATOM 858 O O . ASN A 1 107 ? 8.252 -0.984 8.944 1.00 89.25 107 ASN A O 1
ATOM 862 N N . GLY A 1 108 ? 9.739 -2.490 8.225 1.00 88.06 108 GLY A N 1
ATOM 863 C CA . GLY A 1 108 ? 9.005 -3.653 8.732 1.00 88.06 108 GLY A CA 1
ATOM 864 C C . GLY A 1 108 ? 7.710 -3.960 7.975 1.00 88.06 108 GLY A C 1
ATOM 865 O O . GLY A 1 108 ? 6.826 -4.615 8.520 1.00 88.06 108 GLY A O 1
ATOM 866 N N . VAL A 1 109 ? 7.582 -3.494 6.731 1.00 88.94 109 VAL A N 1
ATOM 867 C CA . VAL A 1 109 ? 6.395 -3.749 5.909 1.00 88.94 109 VAL A CA 1
ATOM 868 C C . VAL A 1 109 ? 6.463 -5.166 5.342 1.00 88.94 109 VAL A C 1
ATOM 870 O O . VAL A 1 109 ? 7.463 -5.545 4.735 1.00 88.94 109 VAL A O 1
ATOM 873 N N . VAL A 1 110 ? 5.391 -5.944 5.513 1.00 87.69 110 VAL A N 1
ATOM 874 C CA . VAL A 1 110 ? 5.271 -7.295 4.948 1.00 87.69 110 VAL A CA 1
ATOM 875 C C . VAL A 1 110 ? 4.793 -7.208 3.498 1.00 87.69 110 VAL A C 1
ATOM 877 O O . VAL A 1 110 ? 3.738 -6.638 3.213 1.00 87.69 110 VAL A O 1
ATOM 880 N N . PHE A 1 111 ? 5.555 -7.798 2.578 1.00 92.00 111 PHE A N 1
ATOM 881 C CA . PHE A 1 111 ? 5.227 -7.830 1.153 1.00 92.00 111 PHE A CA 1
ATOM 882 C C . PHE A 1 111 ? 5.561 -9.183 0.514 1.00 92.00 111 PHE A C 1
ATOM 884 O O . PHE A 1 111 ? 6.438 -9.912 0.977 1.00 92.00 111 PHE A O 1
ATOM 891 N N . GLY A 1 112 ? 4.844 -9.494 -0.560 1.00 91.38 112 GLY A N 1
ATOM 892 C CA . GLY A 1 112 ? 5.077 -10.596 -1.483 1.00 91.38 112 GLY A CA 1
ATOM 893 C C . GLY A 1 112 ? 5.180 -10.091 -2.921 1.00 91.38 112 GLY A C 1
ATOM 894 O O . GLY A 1 112 ? 5.138 -8.885 -3.180 1.00 91.38 112 GLY A O 1
ATOM 895 N N . PHE A 1 113 ? 5.332 -11.029 -3.847 1.00 90.00 113 PHE A N 1
ATOM 896 C CA . PHE A 1 113 ? 5.394 -10.767 -5.279 1.00 90.00 113 PHE A CA 1
ATOM 897 C C . PHE A 1 113 ? 4.289 -11.561 -5.970 1.00 90.00 113 PHE A C 1
ATOM 899 O O . PHE A 1 113 ? 4.097 -12.730 -5.627 1.00 90.00 113 PHE A O 1
ATOM 906 N N . ASP A 1 114 ? 3.615 -10.920 -6.924 1.00 80.25 114 ASP A N 1
ATOM 907 C CA . ASP A 1 114 ? 2.592 -11.507 -7.802 1.00 80.25 114 ASP A CA 1
ATOM 908 C C . ASP A 1 114 ? 2.997 -11.314 -9.272 1.00 80.25 114 ASP A C 1
ATOM 910 O O . ASP A 1 114 ? 3.562 -10.234 -9.597 1.00 80.25 114 ASP A O 1
#

Organism: NCBI:txid2838768

pLDDT: mean 86.26, std 10.38, range [41.0, 94.44]

Foldseek 3Di:
DDDPDDDDDDPVRLVQVLCCVVVVAQEDEDPDCCQAVALVSVLVSLVNCLVRPQRHEYEYEHALVNDDPSSLVSLLSHNYEYEHEDDPVCVVPVVVVVVSVVSNVVSVHHYHYD